Protein AF-A0A9N7AGM9-F1 (afdb_monomer_lite)

Secondary structure (DSSP, 8-state):
-TT--EEEGGGSHHHHHHHH--SSS---TT--SEEEE-TT-SS-EEEEEEEETTEEEEEESSEEEE-TTEEEEEEE-SSS-B--EE-GGGTTS--S--EE--S-B--TT-EEEEEE-S-EEEEEE-GGGGGGT-EEEEEE-S--

Foldseek 3Di:
DVPFDKDFCVVVVLQCCQQQDPPAADHWQQDDRIATEPEPPQEAEWEQQCQTLPGSQEIVVQHYEYEAFHKYKYFYAQDDFWWKWFDLVSGVVFAPDTDIPDGTDNDGGDIDIDHGHDFDKTKIATVVCRNSRHIHMYGHDPDD

pLDDT: mean 94.82, std 7.4, range [53.97, 98.75]

Structure (mmCIF, N/CA/C/O backbone):
data_AF-A0A9N7AGM9-F1
#
_entry.id   AF-A0A9N7AGM9-F1
#
loop_
_atom_site.group_PDB
_atom_site.id
_atom_site.type_symbol
_atom_site.label_atom_id
_atom_site.label_alt_id
_atom_site.label_comp_id
_atom_site.label_asym_id
_atom_site.label_entity_id
_atom_site.label_seq_id
_atom_site.pdbx_PDB_ins_code
_atom_site.Cartn_x
_atom_site.Cartn_y
_atom_site.Cartn_z
_atom_site.occupancy
_atom_site.B_iso_or_equiv
_atom_site.auth_seq_id
_atom_site.auth_comp_id
_atom_site.auth_asym_id
_atom_site.auth_atom_id
_atom_site.pdbx_PDB_model_num
ATOM 1 N N . MET A 1 1 ? 1.323 -16.077 3.940 1.00 55.78 1 MET A N 1
ATOM 2 C CA . MET A 1 1 ? 0.088 -15.404 4.400 1.00 55.78 1 MET A CA 1
ATOM 3 C C . MET A 1 1 ? -1.165 -16.100 3.867 1.00 55.78 1 MET A C 1
ATOM 5 O O . MET A 1 1 ? -2.249 -15.556 3.995 1.00 55.78 1 MET A O 1
ATOM 9 N N . ASP A 1 2 ? -1.043 -17.326 3.344 1.00 54.78 2 ASP A N 1
ATOM 10 C CA . ASP A 1 2 ? -2.073 -18.014 2.549 1.00 54.78 2 ASP A CA 1
ATOM 11 C C . ASP A 1 2 ? -3.353 -18.458 3.283 1.00 54.78 2 ASP A C 1
ATOM 13 O O . ASP A 1 2 ? -4.197 -19.096 2.668 1.00 54.78 2 ASP A O 1
ATOM 17 N N . ASP A 1 3 ? -3.526 -18.106 4.559 1.00 66.88 3 ASP A N 1
ATOM 18 C CA . ASP A 1 3 ? -4.705 -18.466 5.365 1.00 66.88 3 ASP A CA 1
ATOM 19 C C . ASP A 1 3 ? -5.404 -17.242 5.989 1.00 66.88 3 ASP A C 1
ATOM 21 O O . ASP A 1 3 ? -6.242 -17.395 6.879 1.00 66.88 3 ASP A O 1
ATOM 25 N N . LEU A 1 4 ? -5.051 -16.019 5.575 1.00 80.06 4 LEU A N 1
ATOM 26 C CA . LEU A 1 4 ? -5.743 -14.827 6.065 1.00 80.06 4 LEU A CA 1
ATOM 27 C C . LEU A 1 4 ? -7.070 -14.638 5.333 1.00 80.06 4 LEU A C 1
ATOM 29 O O . LEU A 1 4 ? -7.157 -14.784 4.112 1.00 80.06 4 LEU A O 1
ATOM 33 N N . GLU A 1 5 ? -8.110 -14.320 6.101 1.00 91.56 5 GLU A N 1
ATOM 34 C CA . GLU A 1 5 ? -9.406 -13.951 5.546 1.00 91.56 5 GLU A CA 1
ATOM 35 C C . GLU A 1 5 ? -9.281 -12.646 4.753 1.00 91.56 5 GLU A C 1
ATOM 37 O O . GLU A 1 5 ? -8.385 -11.832 4.981 1.00 91.56 5 GLU A O 1
ATOM 42 N N . THR A 1 6 ? -10.185 -12.443 3.801 1.00 94.88 6 THR A N 1
ATOM 43 C CA . THR A 1 6 ? -10.233 -11.219 3.001 1.00 94.88 6 THR A CA 1
ATOM 44 C C . THR A 1 6 ? -11.596 -10.561 3.122 1.00 94.88 6 THR A C 1
ATOM 46 O O . THR A 1 6 ? -12.620 -11.244 3.043 1.00 94.88 6 THR A O 1
ATOM 49 N N . LEU A 1 7 ? -11.612 -9.238 3.236 1.00 95.06 7 LEU A N 1
ATOM 50 C CA . LEU A 1 7 ? -12.818 -8.414 3.227 1.00 95.06 7 LEU A CA 1
ATOM 51 C C . LEU A 1 7 ? -13.038 -7.800 1.838 1.00 95.06 7 LEU A C 1
ATOM 53 O O . LEU A 1 7 ? -12.062 -7.531 1.133 1.00 95.06 7 LEU A O 1
ATOM 57 N N . PRO A 1 8 ? -14.289 -7.552 1.422 1.00 96.12 8 PRO A N 1
ATOM 58 C CA . PRO A 1 8 ? -14.552 -6.808 0.197 1.00 96.12 8 PRO A CA 1
ATOM 59 C C . PRO A 1 8 ? -14.102 -5.348 0.349 1.00 96.12 8 PRO A C 1
ATOM 61 O O . PRO A 1 8 ? -14.399 -4.689 1.344 1.00 96.12 8 PRO A O 1
ATOM 64 N N . ALA A 1 9 ? -13.420 -4.812 -0.661 1.00 94.69 9 ALA A N 1
ATOM 65 C CA . ALA A 1 9 ? -12.976 -3.420 -0.649 1.00 94.69 9 ALA A CA 1
ATOM 66 C C . ALA A 1 9 ? -14.123 -2.403 -0.780 1.00 94.69 9 ALA A C 1
ATOM 68 O O . ALA A 1 9 ? -13.927 -1.226 -0.486 1.00 94.69 9 ALA A O 1
ATOM 69 N N . ASP A 1 10 ? -15.323 -2.846 -1.167 1.00 94.12 10 ASP A N 1
ATOM 70 C CA . ASP A 1 10 ? -16.529 -2.009 -1.248 1.00 94.12 10 ASP A CA 1
ATOM 71 C C . ASP A 1 10 ? -16.909 -1.377 0.104 1.00 94.12 10 ASP A C 1
ATOM 73 O O . ASP A 1 10 ? -17.481 -0.284 0.134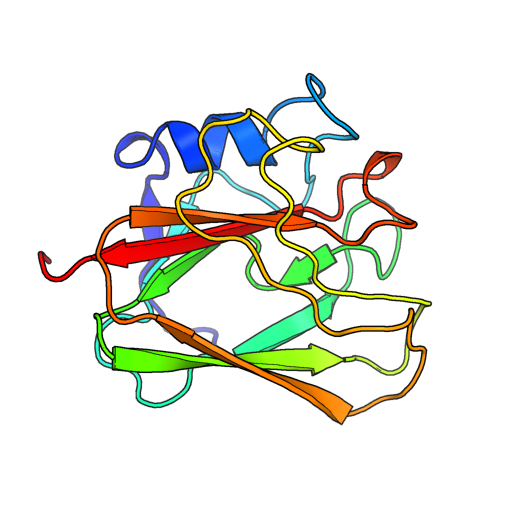 1.00 94.12 10 ASP A O 1
ATOM 77 N N . ASP A 1 11 ? -16.544 -2.019 1.219 1.00 94.81 11 ASP A N 1
ATOM 78 C CA . ASP A 1 11 ? -16.738 -1.474 2.568 1.00 94.81 11 ASP A CA 1
ATOM 79 C C . ASP A 1 11 ? -15.735 -0.345 2.893 1.00 94.81 11 ASP A C 1
ATOM 81 O O . ASP A 1 11 ? -15.950 0.453 3.808 1.00 94.81 11 ASP A O 1
ATOM 85 N N . TYR A 1 12 ? -14.666 -0.224 2.097 1.00 95.75 12 TYR A N 1
ATOM 86 C CA . TYR A 1 12 ? -13.576 0.740 2.240 1.00 95.75 12 TYR A CA 1
ATOM 87 C C . TYR A 1 12 ? -13.323 1.466 0.906 1.00 95.75 12 TYR A C 1
ATOM 89 O O . TYR A 1 12 ? -12.278 1.290 0.274 1.00 95.75 12 TYR A O 1
ATOM 97 N N . PRO A 1 13 ? -14.249 2.334 0.456 1.00 95.25 13 PRO A N 1
ATOM 98 C CA . PRO A 1 13 ? -14.271 2.847 -0.918 1.00 95.25 13 PRO A CA 1
ATOM 99 C C . PRO A 1 13 ? -13.017 3.634 -1.326 1.00 95.25 13 PRO A C 1
ATOM 101 O O . PRO A 1 13 ? -12.692 3.694 -2.512 1.00 95.25 13 PRO A O 1
ATOM 104 N N . LEU A 1 14 ? -12.292 4.225 -0.369 1.00 96.81 14 LEU A N 1
ATOM 105 C CA . LEU A 1 14 ? -11.032 4.912 -0.658 1.00 96.81 14 LEU A CA 1
ATOM 106 C C . LEU A 1 14 ? -9.930 3.937 -1.107 1.00 96.81 14 LEU A C 1
ATOM 108 O O . LEU A 1 14 ? -9.123 4.298 -1.960 1.00 96.81 14 LEU A O 1
ATOM 112 N N . VAL A 1 15 ? -9.924 2.705 -0.584 1.00 98.06 15 VAL A N 1
ATOM 113 C CA . VAL A 1 15 ? -8.983 1.647 -0.983 1.00 98.06 15 VAL A CA 1
ATOM 114 C C . VAL A 1 15 ? -9.220 1.259 -2.438 1.00 98.06 15 VAL A C 1
ATOM 116 O O . VAL A 1 15 ? -8.299 1.353 -3.245 1.00 98.06 15 VAL A O 1
ATOM 119 N N . GLY A 1 16 ? -10.464 0.912 -2.787 1.00 96.31 16 GLY A N 1
ATOM 120 C CA . GLY A 1 16 ? -10.826 0.565 -4.162 1.00 96.31 16 GLY A CA 1
ATOM 121 C C . GLY A 1 16 ? -10.542 1.709 -5.134 1.00 96.31 16 GLY A C 1
ATOM 122 O O . GLY A 1 16 ? -9.873 1.517 -6.141 1.00 96.31 16 GLY A O 1
ATOM 123 N N . ARG A 1 17 ? -10.935 2.945 -4.795 1.00 96.50 17 ARG A N 1
ATOM 124 C CA . ARG A 1 17 ? -10.637 4.111 -5.643 1.00 96.50 17 ARG A CA 1
ATOM 125 C C . ARG A 1 17 ? -9.135 4.318 -5.845 1.00 96.50 17 ARG A C 1
ATOM 127 O O . ARG A 1 17 ? -8.725 4.709 -6.931 1.00 96.50 17 ARG A O 1
ATOM 134 N N . TRP A 1 18 ? -8.311 4.097 -4.827 1.00 98.19 18 TRP A N 1
ATOM 135 C CA . TRP A 1 18 ? -6.866 4.269 -4.952 1.00 98.19 18 TRP A CA 1
ATOM 136 C C . TRP A 1 18 ? -6.221 3.212 -5.854 1.00 98.19 18 TRP A C 1
ATOM 138 O O . TRP A 1 18 ? -5.413 3.562 -6.719 1.00 98.19 18 TRP A O 1
ATOM 148 N N . LEU A 1 19 ? -6.592 1.945 -5.661 1.00 98.25 19 LEU A N 1
ATOM 149 C CA . LEU A 1 19 ? -5.945 0.801 -6.304 1.00 98.25 19 LEU A CA 1
ATOM 150 C C . LEU A 1 19 ? -6.502 0.502 -7.704 1.00 98.25 19 LEU A C 1
ATOM 152 O O . LEU A 1 19 ? -5.719 0.218 -8.602 1.00 98.25 19 LEU A O 1
ATOM 156 N N . ASP A 1 20 ? -7.808 0.658 -7.935 1.00 96.38 20 ASP A N 1
ATOM 157 C CA . ASP A 1 20 ? -8.451 0.311 -9.217 1.00 96.38 20 ASP A CA 1
ATOM 158 C C . ASP A 1 20 ? -8.458 1.444 -10.256 1.00 96.38 20 ASP A C 1
ATOM 160 O O . ASP A 1 20 ? -8.892 1.238 -11.393 1.00 96.38 20 ASP A O 1
ATOM 164 N N . THR A 1 21 ? -8.035 2.661 -9.896 1.00 92.19 21 THR A N 1
ATOM 165 C CA . THR A 1 21 ? -8.115 3.819 -10.804 1.00 92.19 21 THR A CA 1
ATOM 166 C C . THR A 1 21 ? -6.759 4.289 -11.312 1.00 92.19 21 THR A C 1
ATOM 168 O O . THR A 1 21 ? -5.725 4.161 -10.654 1.00 92.19 21 THR A O 1
ATOM 171 N N . ASP A 1 22 ? -6.796 4.914 -12.485 1.00 94.56 22 ASP A N 1
ATOM 172 C CA . ASP A 1 22 ? -5.700 5.628 -13.135 1.00 94.56 22 ASP A CA 1
ATOM 173 C C . ASP A 1 22 ? -5.794 7.159 -12.936 1.00 94.56 22 ASP A C 1
ATOM 175 O O . ASP A 1 22 ? -5.189 7.933 -13.677 1.00 94.56 22 ASP A O 1
ATOM 179 N N . GLU A 1 23 ? -6.555 7.623 -11.928 1.00 92.94 23 GLU A N 1
ATOM 180 C CA . GLU A 1 23 ? -6.690 9.058 -11.607 1.00 92.94 23 GLU A CA 1
ATOM 181 C C . GLU A 1 23 ? -5.337 9.667 -11.197 1.00 92.94 23 GLU A C 1
ATOM 183 O O . GLU A 1 23 ? -5.018 10.807 -11.540 1.00 92.94 23 GLU A O 1
ATOM 188 N N . VAL A 1 24 ? -4.536 8.880 -10.476 1.00 94.94 24 VAL A N 1
ATOM 189 C CA . VAL A 1 24 ? -3.188 9.214 -10.014 1.00 94.94 24 VAL A CA 1
ATOM 190 C C . VAL A 1 24 ? -2.313 7.978 -10.196 1.00 94.94 24 VAL A C 1
ATOM 192 O O . VAL A 1 24 ? -2.522 6.989 -9.499 1.00 94.94 24 VAL A O 1
ATOM 195 N N . GLY A 1 25 ? -1.348 8.014 -11.117 1.00 96.94 25 GLY A N 1
ATOM 196 C CA . GLY A 1 25 ? -0.555 6.833 -11.485 1.00 96.94 25 GLY A CA 1
ATOM 197 C C . GLY A 1 25 ? -1.351 5.775 -12.260 1.00 96.94 25 GLY A C 1
ATOM 198 O O . GLY A 1 25 ? -2.441 6.049 -12.752 1.00 96.94 25 GLY A O 1
ATOM 199 N N . GLY A 1 26 ? -0.809 4.560 -12.361 1.00 97.88 26 GLY A N 1
ATOM 200 C CA . GLY A 1 26 ? -1.496 3.400 -12.944 1.00 97.88 26 GLY A CA 1
ATOM 201 C C . GLY A 1 26 ? -2.436 2.715 -11.946 1.00 97.88 26 GLY A C 1
ATOM 202 O O . GLY A 1 26 ? -2.278 2.882 -10.738 1.00 97.88 26 GLY A O 1
ATOM 203 N N . ALA A 1 27 ? -3.412 1.946 -12.427 1.00 98.12 27 ALA A N 1
ATOM 204 C CA . ALA A 1 27 ? -4.155 1.014 -11.572 1.00 98.12 27 ALA A CA 1
ATOM 205 C C . ALA A 1 27 ? -3.262 -0.184 -11.204 1.00 98.12 27 ALA A C 1
ATOM 207 O O . ALA A 1 27 ? -2.437 -0.592 -12.021 1.00 98.12 27 ALA A O 1
ATOM 208 N N . ASP A 1 28 ? -3.428 -0.724 -9.999 1.00 98.50 28 ASP A N 1
ATOM 209 C CA . ASP A 1 28 ? -2.696 -1.899 -9.525 1.00 98.50 28 ASP A CA 1
ATOM 210 C C . ASP A 1 28 ? -3.350 -3.184 -10.051 1.00 98.50 28 ASP A C 1
ATOM 212 O O . ASP A 1 28 ? -4.451 -3.544 -9.635 1.00 98.50 28 ASP A O 1
ATOM 216 N N . ASP A 1 29 ? -2.693 -3.890 -10.972 1.00 97.56 29 ASP A N 1
ATOM 217 C CA . ASP A 1 29 ? -3.254 -5.086 -11.611 1.00 97.56 29 ASP A CA 1
ATOM 218 C C . ASP A 1 29 ? -3.316 -6.315 -10.689 1.00 97.56 29 ASP A C 1
ATOM 220 O O . ASP A 1 29 ? -4.014 -7.287 -11.006 1.00 97.56 29 ASP A O 1
ATOM 224 N N . THR A 1 30 ? -2.623 -6.270 -9.544 1.00 97.56 30 THR A N 1
ATOM 225 C CA . THR A 1 30 ? -2.659 -7.335 -8.536 1.00 97.56 30 THR A CA 1
ATOM 226 C C . THR A 1 30 ? -3.814 -7.176 -7.564 1.00 97.56 30 THR A C 1
ATOM 228 O O . THR A 1 30 ? -4.192 -8.145 -6.898 1.00 97.56 30 THR A O 1
ATOM 231 N N . PHE A 1 31 ? -4.412 -5.987 -7.484 1.00 98.12 31 PHE A N 1
ATOM 232 C CA . PHE A 1 31 ? -5.570 -5.767 -6.642 1.00 98.12 31 PHE A CA 1
ATOM 233 C C . PHE A 1 31 ? -6.812 -6.425 -7.254 1.00 98.12 31 PHE A C 1
ATOM 235 O O . PHE A 1 31 ? -7.156 -6.241 -8.418 1.00 98.12 31 PHE A O 1
ATOM 242 N N . ASN A 1 32 ? -7.500 -7.236 -6.453 1.00 95.94 32 ASN A N 1
ATOM 243 C CA . ASN A 1 32 ? -8.630 -8.057 -6.895 1.00 95.94 32 ASN A CA 1
ATOM 244 C C . ASN A 1 32 ? -9.963 -7.635 -6.251 1.00 95.94 32 ASN A C 1
ATOM 246 O O . ASN A 1 32 ? -10.913 -8.420 -6.228 1.00 95.94 32 ASN A O 1
ATOM 250 N N . GLY A 1 33 ? -10.022 -6.422 -5.693 1.00 97.12 33 GLY A N 1
ATOM 251 C CA . GLY A 1 33 ? -11.188 -5.916 -4.969 1.00 97.12 33 GLY A CA 1
ATOM 252 C C . GLY A 1 33 ? -11.322 -6.445 -3.538 1.00 97.12 33 GLY A C 1
ATOM 253 O O . GLY A 1 33 ? -12.389 -6.302 -2.937 1.00 97.12 33 GLY A O 1
ATOM 254 N N . THR A 1 34 ? -10.276 -7.061 -2.977 1.00 97.31 34 THR A N 1
ATOM 255 C CA . THR A 1 34 ? -10.283 -7.569 -1.598 1.00 97.31 34 THR A CA 1
ATOM 256 C C . THR A 1 34 ? -9.132 -7.020 -0.760 1.00 97.31 34 THR A C 1
ATOM 258 O O . THR A 1 34 ? -8.070 -6.675 -1.273 1.00 97.31 34 THR A O 1
ATOM 261 N N . ILE A 1 35 ? -9.361 -6.929 0.547 1.00 97.94 35 ILE A N 1
ATOM 262 C CA . ILE A 1 35 ? -8.412 -6.441 1.548 1.00 97.94 35 ILE A CA 1
ATOM 263 C C . ILE A 1 35 ? -8.070 -7.607 2.465 1.00 97.94 35 ILE A C 1
ATOM 265 O O . ILE A 1 35 ? -8.975 -8.236 3.011 1.00 97.94 35 ILE A O 1
ATOM 269 N N . VAL A 1 36 ? -6.783 -7.891 2.655 1.00 97.69 36 VAL A N 1
ATOM 270 C CA . VAL A 1 36 ? -6.339 -8.938 3.582 1.00 97.69 36 VAL A CA 1
ATOM 271 C C . VAL A 1 36 ? -6.622 -8.518 5.020 1.00 97.69 36 VAL A C 1
ATOM 273 O O . VAL A 1 36 ? -6.184 -7.453 5.454 1.00 97.69 36 VAL A O 1
ATOM 276 N N . ASP A 1 37 ? -7.323 -9.361 5.773 1.00 96.94 37 ASP A N 1
ATOM 277 C CA . ASP A 1 37 ? -7.576 -9.152 7.192 1.00 96.94 37 ASP A CA 1
ATOM 278 C C . ASP A 1 37 ? -6.407 -9.642 8.046 1.00 96.94 37 ASP A C 1
ATOM 280 O O . ASP A 1 37 ? -6.211 -10.837 8.270 1.00 96.94 37 ASP A O 1
ATOM 284 N N . ALA A 1 38 ? -5.613 -8.685 8.519 1.00 96.25 38 ALA A N 1
ATOM 285 C CA . ALA A 1 38 ? -4.494 -8.902 9.421 1.00 96.25 38 ALA A CA 1
ATOM 286 C C . ALA A 1 38 ? -4.772 -8.375 10.838 1.00 96.25 38 ALA A C 1
ATOM 288 O O . ALA A 1 38 ? -3.841 -8.233 11.641 1.00 96.25 38 ALA A O 1
ATOM 289 N N . ARG A 1 39 ? -6.032 -8.070 11.177 1.00 95.06 39 ARG A N 1
ATOM 290 C CA . ARG A 1 39 ? -6.404 -7.675 12.540 1.00 95.06 39 ARG A CA 1
ATOM 291 C C . ARG A 1 39 ? -6.026 -8.791 13.519 1.00 95.06 39 ARG A C 1
ATOM 293 O O . ARG A 1 39 ? -6.200 -9.978 13.252 1.00 95.06 39 ARG A O 1
ATOM 300 N N . GLY A 1 40 ? -5.478 -8.407 14.670 1.00 92.62 40 GLY A N 1
ATOM 301 C CA . GLY A 1 40 ? -4.994 -9.349 15.685 1.00 92.62 40 GLY A CA 1
ATOM 302 C C . GLY A 1 40 ? -3.657 -10.040 15.382 1.00 92.62 40 GLY A C 1
ATOM 303 O O . GLY A 1 40 ? -3.207 -10.832 16.211 1.00 92.62 40 GLY A O 1
ATOM 304 N N . LEU A 1 41 ? -2.999 -9.755 14.251 1.00 93.25 41 LEU A N 1
ATOM 305 C CA . LEU A 1 41 ? -1.617 -10.182 14.018 1.00 93.25 41 LEU A CA 1
ATOM 306 C C . LEU A 1 41 ? -0.634 -9.190 14.642 1.00 93.25 41 LEU A C 1
ATOM 308 O O . LEU A 1 41 ? -0.781 -7.983 14.488 1.00 93.25 41 LEU A O 1
ATOM 312 N N . ASP A 1 42 ? 0.423 -9.697 15.280 1.00 86.69 42 ASP A N 1
ATOM 313 C CA . ASP A 1 42 ? 1.408 -8.833 15.945 1.00 86.69 42 ASP A CA 1
ATOM 314 C C . ASP A 1 42 ? 2.223 -7.985 14.953 1.00 86.69 42 ASP A C 1
ATOM 316 O O . ASP A 1 42 ? 2.602 -6.854 15.252 1.00 86.69 42 ASP A O 1
ATOM 320 N N . ASN A 1 43 ? 2.588 -8.573 13.807 1.00 94.38 43 ASN A N 1
ATOM 321 C CA . ASN A 1 43 ? 3.497 -7.965 12.835 1.00 94.38 43 ASN A CA 1
ATOM 322 C C . ASN A 1 43 ? 3.187 -8.421 11.396 1.00 94.38 43 ASN A C 1
ATOM 324 O O . ASN A 1 43 ? 3.936 -9.248 10.862 1.00 94.38 43 ASN A O 1
ATOM 328 N N . PRO A 1 44 ? 2.095 -7.954 10.771 1.00 96.94 44 PRO A N 1
ATOM 329 C CA . PRO A 1 44 ? 1.833 -8.258 9.371 1.00 96.94 44 PRO A CA 1
ATOM 330 C C . PRO A 1 44 ? 2.935 -7.696 8.467 1.00 96.94 44 PRO A C 1
ATOM 332 O O . PRO A 1 44 ? 3.447 -6.593 8.676 1.00 96.94 44 PRO A O 1
ATOM 335 N N . GLU A 1 45 ? 3.300 -8.488 7.465 1.00 97.81 45 GLU A N 1
ATOM 336 C CA . GLU A 1 45 ? 4.337 -8.178 6.485 1.00 97.81 45 GLU A CA 1
ATOM 337 C C . GLU A 1 45 ? 3.721 -7.878 5.115 1.00 97.81 45 GLU A C 1
ATOM 339 O O . GLU A 1 45 ? 2.807 -8.556 4.662 1.00 97.81 45 GLU A O 1
ATOM 344 N N . ILE A 1 46 ? 4.243 -6.860 4.447 1.00 98.50 46 ILE A N 1
ATOM 345 C CA . ILE A 1 46 ? 3.901 -6.479 3.085 1.00 98.50 46 ILE A CA 1
ATOM 346 C C . ILE A 1 46 ? 5.183 -6.612 2.274 1.00 98.50 46 ILE A C 1
ATOM 348 O O . ILE A 1 46 ? 6.198 -5.970 2.561 1.00 98.50 46 ILE A O 1
ATOM 352 N N . THR A 1 47 ? 5.156 -7.467 1.267 1.00 98.38 47 THR A N 1
ATOM 353 C CA . THR A 1 47 ? 6.280 -7.659 0.358 1.00 98.38 47 THR A CA 1
ATOM 354 C C . THR A 1 47 ? 6.407 -6.442 -0.552 1.00 98.38 47 THR A C 1
ATOM 356 O O . THR A 1 47 ? 5.416 -5.964 -1.099 1.00 98.38 47 THR A O 1
ATOM 359 N N . VAL A 1 48 ? 7.627 -5.935 -0.727 1.00 98.62 48 VAL A N 1
ATOM 360 C CA . VAL A 1 48 ? 7.954 -4.827 -1.633 1.00 98.62 48 VAL A CA 1
ATOM 361 C C . VAL A 1 48 ? 8.734 -5.372 -2.823 1.00 98.62 48 VAL A C 1
ATOM 363 O O . VAL A 1 48 ? 9.809 -5.944 -2.639 1.00 98.62 48 VAL A O 1
ATOM 366 N N . GLY A 1 49 ? 8.206 -5.177 -4.033 1.00 97.81 49 GLY A N 1
ATOM 367 C CA . GLY A 1 49 ? 8.778 -5.747 -5.257 1.00 97.81 49 GLY A CA 1
ATOM 368 C C . GLY A 1 49 ? 8.280 -7.171 -5.519 1.00 97.81 49 GLY A C 1
ATOM 369 O O . GLY A 1 49 ? 9.067 -8.041 -5.898 1.00 97.81 49 GLY A O 1
ATOM 370 N N . ALA A 1 50 ? 6.996 -7.422 -5.243 1.00 97.69 50 ALA A N 1
ATOM 371 C CA . ALA A 1 50 ? 6.293 -8.639 -5.640 1.00 97.69 50 ALA A CA 1
ATOM 372 C C . ALA A 1 50 ? 5.972 -8.616 -7.144 1.00 97.69 50 ALA A C 1
ATOM 374 O O . ALA A 1 50 ? 5.964 -7.550 -7.762 1.00 97.69 50 ALA A O 1
ATOM 375 N N . GLU A 1 51 ? 5.708 -9.786 -7.731 1.00 97.12 51 GLU A N 1
ATOM 376 C CA . GLU A 1 51 ? 5.298 -9.892 -9.136 1.00 97.12 51 GLU A CA 1
ATOM 377 C C . GLU A 1 51 ? 3.899 -9.291 -9.350 1.00 97.12 51 GLU A C 1
ATOM 379 O O . GLU A 1 51 ? 2.955 -9.646 -8.648 1.00 97.12 51 GLU A O 1
ATOM 384 N N . GLY A 1 52 ? 3.777 -8.405 -10.336 1.00 97.19 52 GLY A N 1
ATOM 385 C CA . GLY A 1 52 ? 2.595 -7.601 -10.633 1.00 97.19 52 GLY A CA 1
ATOM 386 C C . GLY A 1 52 ? 2.938 -6.364 -11.466 1.00 97.19 52 GLY A C 1
ATOM 387 O O . GLY A 1 52 ? 4.095 -5.957 -11.562 1.00 97.19 52 GLY A O 1
ATOM 388 N N . ASN A 1 53 ? 1.955 -5.755 -12.112 1.00 97.50 53 ASN A N 1
ATOM 389 C CA . ASN A 1 53 ? 2.124 -4.539 -12.909 1.00 97.50 53 ASN A CA 1
ATOM 390 C C . ASN A 1 53 ? 3.181 -4.687 -14.023 1.00 97.50 53 ASN A C 1
ATOM 392 O O . ASN A 1 53 ? 3.944 -3.773 -14.347 1.00 97.50 53 ASN A O 1
ATOM 396 N N . GLY A 1 54 ? 3.256 -5.888 -14.607 1.00 95.88 54 GLY A N 1
ATOM 397 C CA . GLY A 1 54 ? 4.200 -6.233 -15.673 1.00 95.88 54 GLY A CA 1
ATOM 398 C C . GLY A 1 54 ? 5.633 -6.579 -15.233 1.00 95.88 54 GLY A C 1
ATOM 399 O O . GLY A 1 54 ? 6.494 -6.718 -16.106 1.00 95.88 54 GLY A O 1
ATOM 400 N N . GLY A 1 55 ? 5.911 -6.746 -13.934 1.00 96.50 55 GLY A N 1
ATOM 401 C CA . GLY A 1 55 ? 7.220 -7.183 -13.422 1.00 96.50 55 GLY A CA 1
ATOM 402 C C . GLY A 1 55 ? 7.250 -7.322 -11.894 1.00 96.50 55 GLY A C 1
ATOM 403 O O . GLY A 1 55 ? 6.207 -7.516 -11.297 1.00 96.50 55 GLY A O 1
ATOM 404 N N . PRO A 1 56 ? 8.401 -7.194 -11.215 1.00 97.19 56 PRO A N 1
ATOM 405 C CA . PRO A 1 56 ? 8.458 -7.134 -9.752 1.00 97.19 56 PRO A CA 1
ATOM 406 C C . PRO A 1 56 ? 8.037 -5.737 -9.248 1.00 97.19 56 PRO A C 1
ATOM 408 O O . PRO A 1 56 ? 8.831 -5.015 -8.650 1.00 97.19 56 PRO A O 1
ATOM 411 N N . VAL A 1 57 ? 6.822 -5.295 -9.587 1.00 97.62 57 VAL A N 1
ATOM 412 C CA . VAL A 1 57 ? 6.342 -3.911 -9.427 1.00 97.62 57 VAL A CA 1
ATOM 413 C C . VAL A 1 57 ? 5.025 -3.869 -8.641 1.00 97.62 57 VAL A C 1
ATOM 415 O O . VAL A 1 57 ? 4.122 -3.092 -8.934 1.00 97.62 57 VAL A O 1
ATOM 418 N N . ALA A 1 58 ? 4.905 -4.698 -7.608 1.00 98.38 58 ALA A N 1
ATOM 419 C CA . ALA A 1 58 ? 3.736 -4.721 -6.734 1.00 98.38 58 ALA A CA 1
ATOM 420 C C . ALA A 1 58 ? 4.103 -4.741 -5.245 1.00 98.38 58 ALA A C 1
ATOM 422 O O . ALA A 1 58 ? 5.222 -5.098 -4.845 1.00 98.38 58 ALA A O 1
ATOM 423 N N . PHE A 1 59 ? 3.127 -4.342 -4.431 1.00 98.69 59 PHE A N 1
ATOM 424 C CA . PHE A 1 59 ? 3.086 -4.670 -3.012 1.00 98.69 59 PHE A CA 1
ATOM 425 C C . PHE A 1 59 ? 2.226 -5.919 -2.826 1.00 98.69 59 PHE A C 1
ATOM 427 O O . PHE A 1 59 ? 1.177 -6.022 -3.451 1.00 98.69 59 PHE A O 1
ATOM 434 N N . ASP A 1 60 ? 2.647 -6.848 -1.969 1.00 97.75 60 ASP A N 1
ATOM 435 C CA . ASP A 1 60 ? 1.859 -8.053 -1.679 1.00 97.75 60 ASP A CA 1
ATOM 436 C C . ASP A 1 60 ? 1.694 -8.259 -0.162 1.00 97.75 60 ASP A C 1
ATOM 438 O O . ASP A 1 60 ? 2.694 -8.498 0.524 1.00 97.75 60 ASP A O 1
ATOM 442 N N . PRO A 1 61 ? 0.470 -8.147 0.383 1.00 98.12 61 PRO A N 1
ATOM 443 C CA . PRO A 1 61 ? -0.768 -7.806 -0.329 1.00 98.12 61 PRO A CA 1
ATOM 444 C C . PRO A 1 61 ? -0.835 -6.327 -0.759 1.00 98.12 61 PRO A C 1
ATOM 446 O O . PRO A 1 61 ? -0.232 -5.459 -0.124 1.00 98.12 61 PRO A O 1
ATOM 449 N N . SER A 1 62 ? -1.637 -6.026 -1.789 1.00 98.31 62 SER A N 1
ATOM 450 C CA . SER A 1 62 ? -1.938 -4.644 -2.211 1.00 98.31 62 SER A CA 1
ATOM 451 C C . SER A 1 62 ? -2.693 -3.856 -1.135 1.00 98.31 62 SER A C 1
ATOM 453 O O . SER A 1 62 ? -2.487 -2.653 -0.968 1.00 98.31 62 SER A O 1
ATOM 455 N N . ALA A 1 63 ? -3.578 -4.524 -0.389 1.00 98.50 63 ALA A N 1
ATOM 456 C CA . ALA A 1 63 ? -4.371 -3.910 0.667 1.00 98.50 63 ALA A CA 1
ATOM 457 C C . ALA A 1 63 ? -4.454 -4.804 1.904 1.00 98.50 63 ALA A C 1
ATOM 459 O O . ALA A 1 63 ? -4.710 -6.006 1.800 1.00 98.50 63 ALA A O 1
ATOM 460 N N . VAL A 1 64 ? -4.301 -4.198 3.079 1.00 98.19 64 VAL A N 1
ATOM 461 C CA . VAL A 1 64 ? -4.407 -4.888 4.368 1.00 98.19 64 VAL A CA 1
ATOM 462 C C . VAL A 1 64 ? -5.184 -4.047 5.381 1.00 98.19 64 VAL A C 1
ATOM 464 O O . VAL A 1 64 ? -5.071 -2.821 5.408 1.00 98.19 64 VAL A O 1
ATOM 467 N N . ILE A 1 65 ? -5.971 -4.704 6.229 1.00 97.81 65 ILE A N 1
ATOM 468 C CA . ILE A 1 65 ? -6.605 -4.106 7.404 1.00 97.81 65 ILE A CA 1
ATOM 469 C C . ILE A 1 65 ? -5.942 -4.632 8.677 1.00 97.81 65 ILE A C 1
ATOM 471 O O . ILE A 1 65 ? -5.668 -5.824 8.801 1.00 97.81 65 ILE A O 1
ATOM 475 N N . ILE A 1 66 ? -5.655 -3.736 9.618 1.00 97.62 66 ILE A N 1
ATOM 476 C CA . ILE A 1 66 ? -4.959 -4.019 10.876 1.00 97.62 66 ILE A CA 1
ATOM 477 C C . ILE A 1 66 ? -5.712 -3.435 12.066 1.00 97.62 66 ILE A C 1
ATOM 479 O O . ILE A 1 66 ? -6.505 -2.501 11.932 1.00 97.62 66 ILE A O 1
ATOM 483 N N . SER A 1 67 ? -5.416 -3.959 13.253 1.00 96.81 67 SER A N 1
ATOM 484 C CA . SER A 1 67 ? -5.846 -3.339 14.505 1.00 96.81 67 SER A CA 1
ATOM 485 C C . SER A 1 67 ? -4.986 -2.103 14.818 1.00 96.81 67 SER A C 1
ATOM 487 O O . SER A 1 67 ? -3.827 -2.050 14.394 1.00 96.81 67 SER A O 1
ATOM 489 N N . PRO A 1 68 ? -5.492 -1.123 15.585 1.00 95.88 68 PRO A N 1
ATOM 490 C CA . PRO A 1 68 ? -4.652 -0.066 16.146 1.00 95.88 68 PRO A CA 1
ATOM 491 C C . PRO A 1 68 ? -3.446 -0.623 16.917 1.00 95.88 68 PRO A C 1
ATOM 493 O O . PRO A 1 68 ? -3.499 -1.743 17.423 1.00 95.88 68 PRO A O 1
ATOM 496 N N . GLU A 1 69 ? -2.379 0.171 17.013 1.00 94.81 69 GLU A N 1
ATOM 497 C CA . GLU A 1 69 ? -1.116 -0.158 17.697 1.00 94.81 69 GLU A CA 1
ATOM 498 C C . GLU A 1 69 ? -0.336 -1.328 17.051 1.00 94.81 69 GLU A C 1
ATOM 500 O O . GLU A 1 69 ? 0.634 -1.835 17.619 1.00 94.81 69 GLU A O 1
ATOM 505 N N . THR A 1 70 ? -0.718 -1.747 15.836 1.00 94.94 70 THR A N 1
ATOM 506 C CA . THR A 1 70 ? -0.031 -2.815 15.090 1.00 94.94 70 THR A CA 1
ATOM 507 C C . THR A 1 70 ? 1.241 -2.292 14.422 1.00 94.94 70 THR A C 1
ATOM 509 O O . THR A 1 70 ? 1.252 -1.216 13.816 1.00 94.94 70 THR A O 1
ATOM 512 N N . VAL A 1 71 ? 2.311 -3.090 14.485 1.00 96.56 71 VAL A N 1
ATOM 513 C CA . VAL A 1 71 ? 3.572 -2.827 13.781 1.00 96.56 71 VAL A CA 1
ATOM 514 C C . VAL A 1 71 ? 3.520 -3.471 12.398 1.00 96.56 71 VAL A C 1
ATOM 516 O O . VAL A 1 71 ? 3.614 -4.689 12.273 1.00 96.56 71 VAL A O 1
ATOM 519 N N . VAL A 1 72 ? 3.412 -2.670 11.342 1.00 98.19 72 VAL A N 1
ATOM 520 C CA . VAL A 1 72 ? 3.432 -3.168 9.958 1.00 98.19 72 VAL A CA 1
ATOM 521 C C . VAL A 1 72 ? 4.863 -3.183 9.442 1.00 98.19 72 VAL A C 1
ATOM 523 O O . VAL A 1 72 ? 5.628 -2.243 9.677 1.00 98.19 72 VAL A O 1
ATOM 526 N N . LYS A 1 73 ? 5.232 -4.250 8.732 1.00 98.56 73 LYS A N 1
ATOM 527 C CA . LYS A 1 73 ? 6.556 -4.428 8.133 1.00 98.56 73 LYS A CA 1
ATOM 528 C C . LYS A 1 73 ? 6.455 -4.416 6.620 1.00 98.56 73 LYS A C 1
ATOM 530 O O . LYS A 1 73 ? 5.723 -5.213 6.057 1.00 98.56 73 LYS A O 1
ATOM 535 N N . TRP A 1 74 ? 7.267 -3.605 5.964 1.00 98.62 74 TRP A N 1
ATOM 536 C CA . TRP A 1 74 ? 7.521 -3.715 4.533 1.00 98.62 74 TRP A CA 1
ATOM 537 C C . TRP A 1 74 ? 8.864 -4.405 4.324 1.00 98.62 74 TRP A C 1
ATOM 539 O O . TRP A 1 74 ? 9.877 -3.947 4.862 1.00 98.62 74 TRP A O 1
ATOM 549 N N . VAL A 1 75 ? 8.873 -5.507 3.574 1.00 98.06 75 VAL A N 1
ATOM 550 C CA . VAL A 1 75 ? 10.049 -6.367 3.376 1.00 98.06 75 VAL A CA 1
ATOM 551 C C . VAL A 1 75 ? 10.382 -6.446 1.891 1.00 98.06 75 VAL A C 1
ATOM 553 O O . VAL A 1 75 ? 9.563 -6.885 1.088 1.00 98.06 75 VAL A O 1
ATOM 556 N N . TRP A 1 76 ? 11.584 -6.016 1.512 1.00 98.12 76 TRP A N 1
ATOM 557 C CA . TRP A 1 76 ? 11.996 -5.9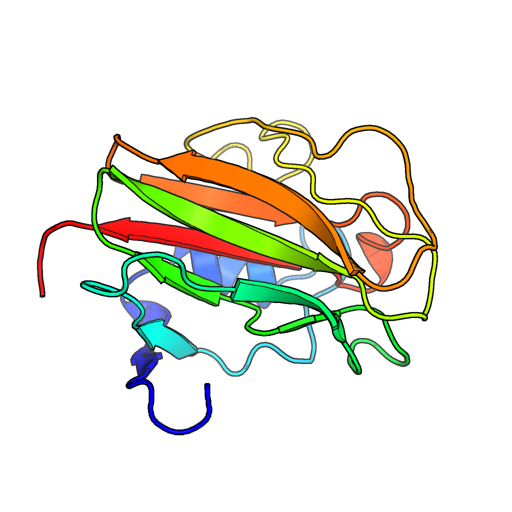63 0.110 1.00 98.12 76 TRP A CA 1
ATOM 558 C C . TRP A 1 76 ? 12.404 -7.337 -0.403 1.00 98.12 76 TRP A C 1
ATOM 560 O O . TRP A 1 76 ? 13.180 -8.051 0.243 1.00 98.12 76 TRP A O 1
ATOM 570 N N . THR A 1 77 ? 11.964 -7.654 -1.618 1.00 96.00 77 THR A N 1
ATOM 571 C CA . THR A 1 77 ? 12.556 -8.729 -2.412 1.00 96.00 77 THR A CA 1
ATOM 572 C C . THR A 1 77 ? 13.941 -8.316 -2.928 1.00 96.00 77 THR A C 1
ATOM 574 O O . THR A 1 77 ? 14.421 -7.199 -2.717 1.00 96.00 77 THR A O 1
ATOM 577 N N . ALA A 1 78 ? 14.625 -9.235 -3.610 1.00 88.50 78 ALA A N 1
ATOM 578 C CA . ALA A 1 78 ? 15.890 -8.947 -4.281 1.00 88.50 78 ALA A CA 1
ATOM 579 C C . ALA A 1 78 ? 15.721 -8.172 -5.604 1.00 88.50 78 ALA A C 1
ATOM 581 O O . ALA A 1 78 ? 16.704 -7.995 -6.324 1.00 88.50 78 ALA A O 1
ATOM 582 N N . HIS A 1 79 ? 14.498 -7.770 -5.961 1.00 88.00 79 HIS A N 1
ATOM 583 C CA . HIS A 1 79 ? 14.169 -7.251 -7.280 1.00 88.00 79 HIS A CA 1
ATOM 584 C C . HIS A 1 79 ? 13.722 -5.795 -7.218 1.00 88.00 79 HIS A C 1
ATOM 586 O O . HIS A 1 79 ? 12.890 -5.433 -6.395 1.00 88.00 79 HIS A O 1
ATOM 592 N N . GLY A 1 80 ? 14.257 -4.995 -8.142 1.00 85.12 80 GLY A N 1
ATOM 593 C CA . GLY A 1 80 ? 13.791 -3.644 -8.423 1.00 85.12 80 GLY A CA 1
ATOM 594 C C . GLY A 1 80 ? 14.198 -2.584 -7.396 1.00 85.12 80 GLY A C 1
ATOM 595 O O . GLY A 1 80 ? 14.730 -2.851 -6.319 1.00 85.12 80 GLY A O 1
ATOM 596 N N . HIS A 1 81 ? 13.977 -1.332 -7.786 1.00 95.25 81 HIS A N 1
ATOM 597 C CA . HIS A 1 81 ? 14.321 -0.143 -7.015 1.00 95.25 81 HIS A CA 1
ATOM 598 C C . HIS A 1 81 ? 13.049 0.432 -6.394 1.00 95.25 81 HIS A C 1
ATOM 600 O O . HIS A 1 81 ? 12.291 1.123 -7.074 1.00 95.25 81 HIS A O 1
ATOM 606 N N . HIS A 1 82 ? 12.816 0.164 -5.109 1.00 98.25 82 HIS A N 1
ATOM 607 C CA . HIS A 1 82 ? 11.537 0.474 -4.473 1.00 98.25 82 HIS A CA 1
ATOM 608 C C . HIS A 1 82 ? 11.669 1.333 -3.223 1.00 98.25 82 HIS A C 1
ATOM 610 O O . HIS A 1 82 ? 12.652 1.258 -2.485 1.00 98.25 82 HIS A O 1
ATOM 616 N N . ASN A 1 83 ? 10.622 2.106 -2.963 1.00 98.38 83 ASN A N 1
ATOM 617 C CA . ASN A 1 83 ? 10.353 2.748 -1.687 1.00 98.38 83 ASN A CA 1
ATOM 618 C C . ASN A 1 83 ? 8.870 2.600 -1.325 1.00 98.38 83 ASN A C 1
ATOM 620 O O . ASN A 1 83 ? 8.067 2.125 -2.129 1.00 98.38 83 ASN A O 1
ATOM 624 N N . VAL A 1 84 ? 8.532 2.988 -0.099 1.00 98.62 84 VAL A N 1
ATOM 625 C CA . VAL A 1 84 ? 7.163 3.027 0.414 1.00 98.62 84 VAL A CA 1
ATOM 626 C C . VAL A 1 84 ? 6.917 4.436 0.913 1.00 98.62 84 VAL A C 1
ATOM 628 O O . VAL A 1 84 ? 7.558 4.879 1.867 1.00 98.62 84 VAL A O 1
ATOM 631 N N . VAL A 1 85 ? 6.028 5.161 0.245 1.00 98.62 85 VAL A N 1
ATOM 632 C CA . VAL A 1 85 ? 5.738 6.557 0.568 1.00 98.62 85 VAL A CA 1
ATOM 633 C C . VAL A 1 85 ? 4.241 6.759 0.653 1.00 98.62 85 VAL A C 1
ATOM 635 O O . VAL A 1 85 ? 3.504 6.413 -0.266 1.00 98.62 85 VAL A O 1
ATOM 638 N N . SER A 1 86 ? 3.802 7.365 1.749 1.00 98.25 86 SER A N 1
ATOM 639 C CA . SER A 1 86 ? 2.494 7.992 1.839 1.00 98.25 86 SER A CA 1
ATOM 640 C C . SER A 1 86 ? 2.672 9.505 1.807 1.00 98.25 86 SER A C 1
ATOM 642 O O . SER A 1 86 ? 3.188 10.096 2.758 1.00 98.25 86 SER A O 1
ATOM 644 N N . ASP A 1 87 ? 2.259 10.122 0.701 1.00 96.88 87 ASP A N 1
ATOM 645 C CA . ASP A 1 87 ? 2.177 11.574 0.547 1.00 96.88 87 ASP A CA 1
ATOM 646 C C . ASP A 1 87 ? 0.765 11.933 0.069 1.00 96.88 87 ASP A C 1
ATOM 648 O O . ASP A 1 87 ? 0.474 11.801 -1.122 1.00 96.88 87 ASP A O 1
ATOM 652 N N . PRO A 1 88 ? -0.117 12.419 0.965 1.00 94.38 88 PRO A N 1
ATOM 653 C CA . PRO A 1 88 ? -1.482 12.782 0.605 1.00 94.38 88 PRO A CA 1
ATOM 654 C C . PRO A 1 88 ? -1.576 13.759 -0.580 1.00 94.38 88 PRO A C 1
ATOM 656 O O . PRO A 1 88 ? -2.563 13.716 -1.311 1.00 94.38 88 PRO A O 1
ATOM 659 N N . ASN A 1 89 ? -0.565 14.611 -0.809 1.00 93.88 89 ASN A N 1
ATOM 660 C CA . ASN A 1 89 ? -0.567 15.578 -1.916 1.00 93.88 89 ASN A CA 1
ATOM 661 C C . ASN A 1 89 ? -0.239 14.946 -3.275 1.00 93.88 89 ASN A C 1
ATOM 663 O O . ASN A 1 89 ? -0.609 15.505 -4.305 1.00 93.88 89 ASN A O 1
ATOM 667 N N . ALA A 1 90 ? 0.466 13.815 -3.278 1.00 92.50 90 ALA A N 1
ATOM 668 C CA . ALA A 1 90 ? 0.791 13.039 -4.472 1.00 92.50 90 ALA A CA 1
ATOM 669 C C . ALA A 1 90 ? -0.224 11.909 -4.730 1.00 92.50 90 ALA A C 1
ATOM 671 O O . ALA A 1 90 ? 0.003 11.072 -5.597 1.00 92.50 90 A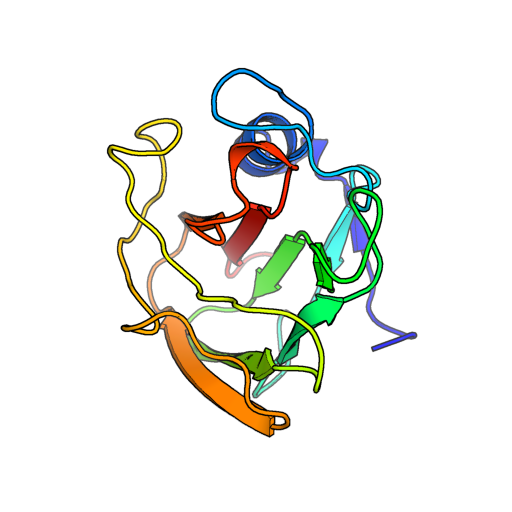LA A O 1
ATOM 672 N N . GLN A 1 91 ? -1.313 11.880 -3.957 1.00 94.88 91 GLN A N 1
ATOM 673 C CA . GLN A 1 91 ? -2.351 10.850 -3.937 1.00 94.88 91 GLN A CA 1
ATOM 674 C C . GLN A 1 91 ? -3.730 11.506 -4.135 1.00 94.88 91 GLN A C 1
ATOM 676 O O . GLN A 1 91 ? -3.858 12.533 -4.796 1.00 94.88 91 GLN A O 1
ATOM 681 N N . LEU A 1 92 ? -4.781 10.937 -3.538 1.00 95.00 92 LEU A N 1
ATOM 682 C CA . LEU A 1 92 ? -6.154 11.446 -3.618 1.00 95.00 92 LEU A CA 1
ATOM 683 C C . LEU A 1 92 ? -6.453 12.602 -2.642 1.00 95.00 92 LEU A C 1
ATOM 685 O O . LEU A 1 92 ? -7.579 13.088 -2.606 1.00 95.00 92 LEU A O 1
ATOM 689 N N . GLY A 1 93 ? -5.490 13.035 -1.819 1.00 92.31 93 GLY A N 1
ATOM 690 C CA . GLY A 1 93 ? -5.709 14.062 -0.789 1.00 92.31 93 GLY A CA 1
ATOM 691 C C . GLY A 1 93 ? -6.492 13.590 0.442 1.00 92.31 93 GLY A C 1
ATOM 692 O O . GLY A 1 93 ? -6.773 14.394 1.327 1.00 92.31 93 GLY A O 1
ATOM 693 N N . GLU A 1 94 ? -6.834 12.300 0.507 1.00 92.25 94 GLU A N 1
ATOM 694 C CA . GLU A 1 94 ? -7.710 11.710 1.532 1.00 92.25 94 GLU A CA 1
ATOM 695 C C . GLU A 1 94 ? -6.984 10.709 2.455 1.00 92.25 94 GLU A C 1
ATOM 697 O O . GLU A 1 94 ? -7.600 10.159 3.363 1.00 92.25 94 GLU A O 1
ATOM 702 N N . SER A 1 95 ? -5.677 10.476 2.258 1.00 93.81 95 SER A N 1
ATOM 703 C CA . SER A 1 95 ? -4.874 9.598 3.129 1.00 93.81 95 SER A CA 1
ATOM 704 C C . SER A 1 95 ? -4.707 10.212 4.526 1.00 93.81 95 SER A C 1
ATOM 706 O O . SER A 1 95 ? -4.326 11.377 4.661 1.00 93.81 95 SER A O 1
ATOM 708 N N . ASN A 1 96 ? -4.967 9.428 5.577 1.00 95.50 96 ASN A N 1
ATOM 709 C CA . ASN A 1 96 ? -4.991 9.905 6.965 1.00 95.50 96 ASN A CA 1
ATOM 710 C C . ASN A 1 96 ? -3.611 10.244 7.547 1.00 95.50 96 ASN A C 1
ATOM 712 O O . ASN A 1 96 ? -3.524 10.999 8.515 1.00 95.50 96 ASN A O 1
ATOM 716 N N . ARG A 1 97 ? -2.532 9.686 6.994 1.00 94.88 97 ARG A N 1
ATOM 717 C CA . ARG A 1 97 ? -1.176 9.819 7.540 1.00 94.88 97 ARG A CA 1
ATOM 718 C C . ARG A 1 97 ? -0.162 9.868 6.408 1.00 94.88 97 ARG A C 1
ATOM 720 O O . ARG A 1 97 ? -0.336 9.169 5.426 1.00 94.88 97 ARG A O 1
ATOM 727 N N . ALA A 1 98 ? 0.904 10.648 6.580 1.00 96.88 98 ALA A N 1
ATOM 728 C CA . ALA A 1 98 ? 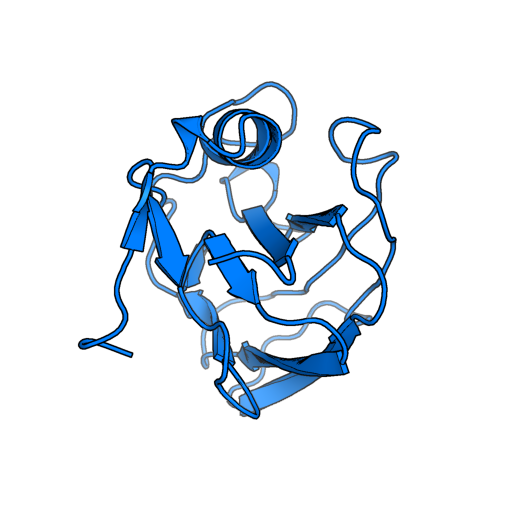2.069 10.638 5.698 1.00 96.88 98 ALA A CA 1
ATOM 729 C C . ALA A 1 98 ? 3.243 9.894 6.354 1.00 96.88 98 ALA A C 1
ATOM 731 O O . ALA A 1 98 ? 3.435 9.993 7.569 1.00 96.88 98 ALA A O 1
ATOM 732 N N . PHE A 1 99 ? 4.038 9.183 5.556 1.00 98.06 99 PHE A N 1
ATOM 733 C CA . PHE A 1 99 ? 5.275 8.520 5.983 1.00 98.06 99 PHE A CA 1
ATOM 734 C C . PHE A 1 99 ? 6.171 8.209 4.775 1.00 98.06 99 PHE A C 1
ATOM 736 O O . PHE A 1 99 ? 5.736 8.302 3.627 1.00 98.06 99 PHE A O 1
ATOM 743 N N . SER A 1 100 ? 7.432 7.850 5.019 1.00 98.25 100 SER A N 1
ATOM 744 C CA . SER A 1 100 ? 8.366 7.459 3.961 1.00 98.25 100 SER A CA 1
ATOM 745 C C . SER A 1 100 ? 9.399 6.464 4.479 1.00 98.25 100 SER A C 1
ATOM 747 O O . SER A 1 100 ? 10.003 6.681 5.531 1.00 98.25 100 SER A O 1
ATOM 749 N N . SER A 1 101 ? 9.673 5.425 3.688 1.00 98.12 101 SER A N 1
ATOM 750 C CA . SER A 1 101 ? 10.793 4.507 3.913 1.00 98.12 101 SER A CA 1
ATOM 751 C C . SER A 1 101 ? 12.165 5.123 3.609 1.00 98.12 101 SER A C 1
ATOM 753 O O . SER A 1 101 ? 13.184 4.461 3.801 1.00 98.12 101 SER A O 1
ATOM 755 N N . GLY A 1 102 ? 12.209 6.370 3.131 1.00 96.88 102 GLY A N 1
ATOM 756 C CA . GLY A 1 102 ? 13.424 7.072 2.737 1.00 96.88 102 GLY A CA 1
ATOM 757 C C . GLY A 1 102 ? 13.780 6.861 1.267 1.00 96.88 102 GLY A C 1
ATOM 758 O O . GLY A 1 102 ? 12.913 6.878 0.393 1.00 96.88 102 GLY A O 1
ATOM 759 N N . GLU A 1 103 ? 15.078 6.718 0.999 1.00 95.81 103 GLU A N 1
ATOM 760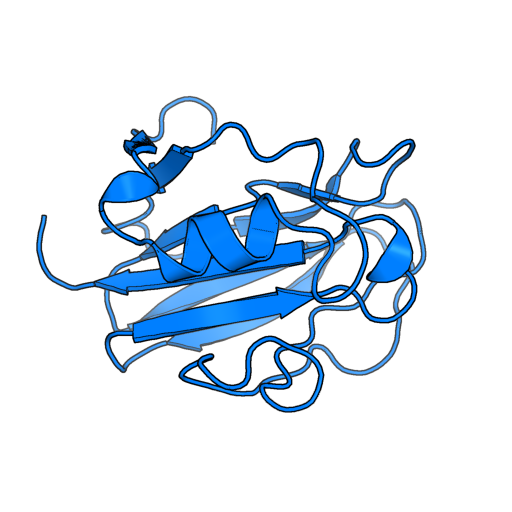 C CA . GLU A 1 103 ? 15.607 6.561 -0.358 1.00 95.81 103 GLU A CA 1
ATOM 761 C C . GLU A 1 103 ? 15.052 5.310 -1.056 1.00 95.81 103 GLU A C 1
ATOM 763 O O . GLU A 1 103 ? 14.565 4.372 -0.426 1.00 95.81 103 GLU A O 1
ATOM 768 N N . ILE A 1 104 ? 15.151 5.295 -2.382 1.00 97.00 104 ILE A N 1
ATOM 769 C CA . ILE A 1 104 ? 14.807 4.135 -3.200 1.00 97.00 104 ILE A CA 1
ATOM 770 C C . ILE A 1 104 ? 15.885 3.059 -3.008 1.00 97.00 104 ILE A C 1
ATOM 772 O O . ILE A 1 104 ? 17.073 3.316 -3.211 1.00 97.00 104 ILE A O 1
ATOM 776 N N . VAL A 1 105 ? 15.470 1.846 -2.639 1.00 94.31 105 VAL A N 1
ATOM 777 C CA . VAL A 1 105 ? 16.362 0.738 -2.272 1.00 94.31 105 VAL A CA 1
ATOM 778 C C . VAL A 1 105 ? 16.155 -0.466 -3.194 1.00 94.31 105 VAL A C 1
ATOM 780 O O . VAL A 1 105 ? 15.027 -0.851 -3.480 1.00 94.31 105 VAL A O 1
ATOM 783 N N . GLU A 1 106 ? 17.261 -1.090 -3.604 1.00 92.00 106 GLU A N 1
ATOM 784 C CA . GLU A 1 106 ? 17.320 -2.428 -4.216 1.00 92.00 106 GLU A CA 1
ATOM 785 C C . GLU A 1 106 ? 18.206 -3.304 -3.321 1.00 92.00 106 GLU A C 1
ATOM 787 O O . GLU A 1 106 ? 19.430 -3.381 -3.469 1.00 92.00 106 GLU A O 1
ATOM 792 N N . ARG A 1 107 ? 17.605 -3.872 -2.276 1.00 91.62 107 ARG A N 1
ATOM 793 C CA . ARG A 1 107 ? 18.297 -4.732 -1.316 1.00 91.62 107 ARG A CA 1
ATOM 794 C C . ARG A 1 107 ? 17.305 -5.718 -0.733 1.00 91.62 107 ARG A C 1
ATOM 796 O O . ARG A 1 107 ? 16.413 -5.326 0.014 1.00 91.62 107 ARG A O 1
ATOM 803 N N . GLU A 1 108 ? 17.549 -6.992 -1.004 1.00 92.06 108 GLU A N 1
ATOM 804 C CA . GLU A 1 108 ? 16.799 -8.086 -0.402 1.00 92.06 108 GLU A CA 1
ATOM 805 C C . GLU A 1 108 ? 16.810 -7.984 1.127 1.00 92.06 108 GLU A C 1
ATOM 807 O O . GLU A 1 108 ? 17.850 -7.708 1.738 1.00 92.06 108 GLU A O 1
ATOM 812 N N . ASN A 1 109 ? 15.655 -8.229 1.743 1.00 92.50 109 ASN A N 1
ATOM 813 C CA . ASN A 1 109 ? 15.451 -8.155 3.188 1.00 92.50 109 ASN A CA 1
ATOM 814 C C . ASN A 1 109 ? 15.715 -6.762 3.786 1.00 92.50 109 ASN A C 1
ATOM 816 O O . ASN A 1 109 ? 15.909 -6.642 4.999 1.00 92.50 109 ASN A O 1
ATOM 820 N N . ASN A 1 110 ? 15.722 -5.695 2.973 1.00 96.50 110 ASN A N 1
ATOM 821 C CA . ASN A 1 110 ? 15.537 -4.356 3.522 1.00 96.50 110 ASN A CA 1
ATOM 822 C C . ASN A 1 110 ? 14.188 -4.309 4.249 1.00 96.50 110 ASN A C 1
ATOM 824 O O . ASN A 1 110 ? 13.208 -4.875 3.769 1.00 96.50 110 ASN A O 1
ATOM 828 N N . LEU A 1 111 ? 14.163 -3.665 5.414 1.00 97.25 111 LEU A N 1
ATOM 829 C CA . LEU A 1 111 ? 13.002 -3.630 6.292 1.00 97.25 111 LEU A CA 1
ATOM 830 C C . LEU A 1 111 ? 12.654 -2.183 6.614 1.00 97.25 111 LEU A C 1
ATOM 832 O O . LEU A 1 111 ? 13.495 -1.430 7.106 1.00 97.25 111 LEU A O 1
ATOM 836 N N . HIS A 1 112 ? 11.395 -1.830 6.393 1.00 98.19 112 HIS A N 1
ATOM 837 C CA . HIS A 1 112 ? 10.795 -0.606 6.902 1.00 98.19 112 HIS A CA 1
ATOM 838 C C . HIS A 1 112 ? 9.626 -0.973 7.816 1.00 98.19 112 HIS A C 1
ATOM 840 O O . HIS A 1 112 ? 8.886 -1.911 7.530 1.00 98.19 112 HIS A O 1
ATOM 846 N N . THR A 1 113 ? 9.480 -0.265 8.933 1.00 98.19 113 THR A N 1
ATOM 847 C CA . THR A 1 113 ? 8.440 -0.526 9.933 1.00 98.19 113 THR A CA 1
ATOM 848 C C . THR A 1 113 ? 7.731 0.758 10.292 1.00 98.19 113 THR A C 1
ATOM 850 O O . THR A 1 113 ? 8.398 1.748 10.589 1.00 98.19 113 THR A O 1
ATOM 853 N N . GLU A 1 114 ? 6.410 0.698 10.379 1.00 97.94 114 GLU A N 1
ATOM 854 C CA . GLU A 1 114 ? 5.580 1.788 10.885 1.00 97.94 114 GLU A CA 1
ATOM 855 C C . GLU A 1 114 ? 4.573 1.245 11.899 1.00 97.94 114 GLU A C 1
ATOM 857 O O . GLU A 1 114 ? 4.123 0.102 11.796 1.00 97.94 114 GLU A O 1
ATOM 862 N N . VAL A 1 115 ? 4.223 2.077 12.880 1.00 96.56 115 VAL A N 1
ATOM 863 C CA . VAL A 1 115 ? 3.153 1.803 13.850 1.00 96.56 115 VAL A CA 1
ATOM 864 C C . VAL A 1 115 ? 1.978 2.716 13.541 1.00 96.56 115 VAL A C 1
ATOM 866 O O . VAL A 1 115 ? 2.179 3.894 13.230 1.00 96.56 115 VAL A O 1
ATOM 869 N N . PHE A 1 116 ? 0.762 2.179 13.609 1.00 94.56 116 PHE A N 1
ATOM 870 C CA . PHE A 1 116 ? -0.455 2.931 13.328 1.00 94.56 116 PHE A CA 1
ATOM 871 C C . PHE A 1 116 ? -1.437 2.835 14.492 1.00 94.56 116 PHE A C 1
ATOM 873 O O . PHE A 1 116 ? -2.039 1.791 14.724 1.00 94.56 116 PHE A O 1
ATOM 880 N N . ASP A 1 117 ? -1.611 3.948 15.202 1.00 91.62 117 ASP A N 1
ATOM 881 C CA . ASP A 1 117 ? -2.448 4.014 16.408 1.00 91.62 117 ASP A CA 1
ATOM 882 C C . ASP A 1 117 ? -3.845 4.593 16.128 1.00 91.62 117 ASP A C 1
ATOM 884 O O . ASP A 1 117 ? -4.804 4.316 16.847 1.00 91.62 117 ASP A O 1
ATOM 888 N N . GLU A 1 118 ? -3.974 5.413 15.084 1.00 93.12 118 GLU A N 1
ATOM 889 C CA . GLU A 1 118 ? -5.212 6.118 14.753 1.00 93.12 118 GLU A CA 1
ATOM 890 C C . GLU A 1 118 ? -5.995 5.383 13.665 1.00 93.12 118 GLU A C 1
ATOM 892 O O . GLU A 1 118 ? -5.437 4.999 12.636 1.00 93.12 118 GLU A O 1
ATOM 897 N N . ALA A 1 119 ? -7.304 5.223 13.881 1.00 95.75 119 ALA A N 1
ATOM 898 C CA . ALA A 1 119 ? -8.201 4.642 12.891 1.00 95.75 119 ALA A CA 1
ATOM 899 C C . ALA A 1 119 ? -8.249 5.496 11.615 1.00 95.75 119 ALA A C 1
ATOM 901 O O . ALA A 1 119 ? -8.301 6.728 11.678 1.00 95.75 119 ALA A O 1
ATOM 902 N N . GLY A 1 120 ? -8.284 4.843 10.456 1.00 96.25 120 GLY A N 1
ATOM 903 C CA . GLY A 1 120 ? -8.290 5.524 9.166 1.00 96.25 120 GLY A CA 1
ATOM 904 C C . GLY A 1 120 ? -7.703 4.686 8.040 1.00 96.25 120 GLY A C 1
ATOM 905 O O . GLY A 1 120 ? -7.312 3.539 8.229 1.00 96.25 120 GLY A O 1
ATOM 906 N N . THR A 1 121 ? -7.654 5.271 6.848 1.00 98.12 121 THR A N 1
ATOM 907 C CA . THR A 1 121 ? -7.047 4.678 5.656 1.00 98.12 121 THR A CA 1
ATOM 908 C C . THR A 1 121 ? -5.774 5.432 5.297 1.00 98.12 121 THR A C 1
ATOM 910 O O . THR A 1 121 ? -5.761 6.656 5.172 1.00 98.12 121 THR A O 1
ATOM 913 N N . VAL A 1 122 ? -4.692 4.690 5.106 1.00 98.19 122 VAL A N 1
ATOM 914 C CA . VAL A 1 122 ? -3.396 5.209 4.690 1.00 98.19 122 VAL A CA 1
ATOM 915 C C . VAL A 1 122 ? -3.078 4.646 3.316 1.00 98.19 122 VAL A C 1
ATOM 917 O O . VAL A 1 122 ? -2.901 3.442 3.146 1.00 98.19 122 VAL A O 1
ATOM 920 N N . LEU A 1 123 ? -3.013 5.532 2.328 1.00 98.56 123 LEU A N 1
ATOM 921 C CA . LEU A 1 123 ? -2.625 5.185 0.965 1.00 98.56 123 LEU A CA 1
ATOM 922 C C . LEU A 1 123 ? -1.111 5.304 0.845 1.00 98.56 123 LEU A C 1
ATOM 924 O O . LEU A 1 123 ? -0.523 6.251 1.368 1.00 98.56 123 LEU A O 1
ATOM 928 N N . TYR A 1 124 ? -0.461 4.391 0.141 1.00 98.75 124 TYR A N 1
ATOM 929 C CA . TYR A 1 124 ? 0.968 4.479 -0.134 1.00 98.75 124 TYR A CA 1
ATOM 930 C C . TYR A 1 124 ? 1.295 4.041 -1.559 1.00 98.75 124 TYR A C 1
ATOM 932 O O . TYR A 1 124 ? 0.494 3.411 -2.249 1.00 98.75 124 TYR A O 1
ATOM 940 N N . GLN A 1 125 ? 2.480 4.426 -2.012 1.00 98.62 125 GLN A N 1
ATOM 941 C CA . GLN A 1 125 ? 2.994 4.152 -3.347 1.00 98.62 125 GLN A CA 1
ATOM 942 C C . GLN A 1 125 ? 4.494 3.901 -3.311 1.00 98.62 125 GLN A C 1
ATOM 944 O O . GLN A 1 125 ? 5.194 4.334 -2.393 1.00 98.62 125 GLN A O 1
ATOM 949 N N . CYS A 1 126 ? 4.983 3.262 -4.365 1.00 98.50 126 CYS A N 1
ATOM 950 C CA . CYS A 1 126 ? 6.379 3.350 -4.748 1.00 98.50 126 CYS A CA 1
ATOM 951 C C . CYS A 1 126 ? 6.538 4.505 -5.740 1.00 98.50 126 CYS A C 1
ATOM 953 O O . CYS A 1 126 ? 5.987 4.467 -6.835 1.00 98.50 126 CYS A O 1
ATOM 955 N N . GLU A 1 127 ? 7.297 5.535 -5.374 1.00 98.12 127 GLU A N 1
ATOM 956 C CA . GLU A 1 127 ? 7.456 6.746 -6.189 1.00 98.12 127 GLU A CA 1
ATOM 957 C C . GLU A 1 127 ? 7.942 6.481 -7.627 1.00 98.12 127 GLU A C 1
ATOM 959 O O . GLU A 1 127 ? 7.298 6.979 -8.550 1.00 98.12 127 GLU A O 1
ATOM 964 N N . PRO A 1 128 ? 9.013 5.695 -7.883 1.00 97.38 128 PRO A N 1
ATOM 965 C CA . PRO A 1 128 ? 9.477 5.449 -9.252 1.00 97.38 128 PRO A CA 1
ATOM 966 C C . PRO A 1 128 ? 8.511 4.612 -10.101 1.00 97.38 128 PRO A C 1
ATOM 968 O O . PRO A 1 128 ? 8.679 4.556 -11.318 1.00 97.38 128 PRO A O 1
ATOM 971 N N . HIS A 1 129 ? 7.523 3.958 -9.484 1.00 98.12 129 HIS A N 1
ATOM 972 C CA . HIS A 1 129 ? 6.6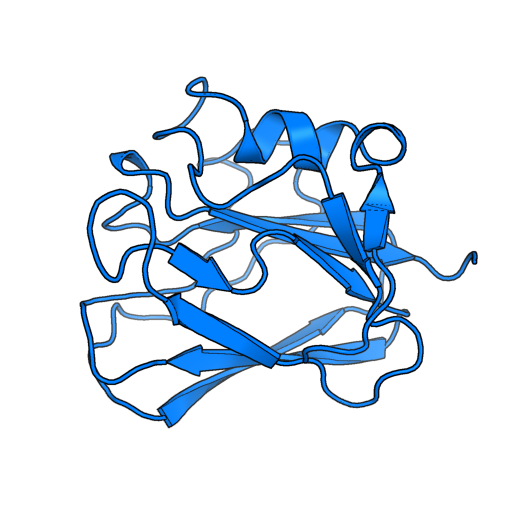39 3.002 -10.149 1.00 98.12 129 HIS A CA 1
ATOM 973 C C . HIS A 1 129 ? 5.148 3.316 -9.969 1.00 98.12 129 HIS A C 1
ATOM 975 O O . HIS A 1 129 ? 4.301 2.485 -10.297 1.00 98.12 129 HIS A O 1
ATOM 981 N N . LEU A 1 130 ? 4.812 4.519 -9.496 1.00 97.94 130 LEU A N 1
ATOM 982 C CA . LEU A 1 130 ? 3.426 4.958 -9.343 1.00 97.94 130 LEU A CA 1
ATOM 983 C C . LEU A 1 130 ? 2.672 4.884 -10.681 1.00 97.94 130 LEU A C 1
ATOM 985 O O . LEU A 1 130 ? 1.562 4.362 -10.730 1.00 97.94 130 LEU A O 1
ATOM 989 N N . ASP A 1 131 ? 3.293 5.329 -11.776 1.00 98.00 131 ASP A N 1
ATOM 990 C CA . ASP A 1 131 ? 2.703 5.283 -13.125 1.00 98.00 131 ASP A CA 1
ATOM 991 C C . ASP A 1 131 ? 2.461 3.854 -13.635 1.00 98.00 131 ASP A C 1
ATOM 993 O O . ASP A 1 131 ? 1.643 3.653 -14.530 1.00 98.00 131 ASP A O 1
ATOM 997 N N . LEU A 1 132 ? 3.157 2.861 -13.072 1.00 98.06 132 LEU A N 1
ATOM 998 C CA . LEU A 1 132 ? 2.956 1.448 -13.394 1.00 98.06 132 LEU A CA 1
ATOM 999 C C . LEU A 1 132 ? 1.881 0.791 -12.527 1.00 98.06 132 LEU A C 1
ATOM 1001 O O . LEU A 1 132 ? 1.470 -0.309 -12.854 1.00 98.06 132 LEU A O 1
ATOM 1005 N N . GLY A 1 133 ? 1.418 1.451 -11.463 1.00 98.25 133 GLY A N 1
ATOM 1006 C CA . GLY A 1 133 ? 0.396 0.908 -10.569 1.00 98.25 133 GLY A CA 1
ATOM 1007 C C . GLY A 1 133 ? 0.922 0.361 -9.250 1.00 98.25 133 GLY A C 1
ATOM 1008 O O . GLY A 1 133 ? 0.145 -0.198 -8.489 1.00 98.25 133 GLY A O 1
ATOM 1009 N N . MET A 1 134 ? 2.202 0.576 -8.912 1.00 98.56 134 MET A N 1
ATOM 1010 C CA . MET A 1 134 ? 2.755 0.115 -7.634 1.00 98.56 134 MET A CA 1
ATOM 1011 C C . MET A 1 134 ? 2.239 0.957 -6.459 1.00 98.56 134 MET A C 1
ATOM 1013 O O . MET A 1 134 ? 2.895 1.884 -5.964 1.00 98.56 134 MET A O 1
ATOM 1017 N N . LYS A 1 135 ? 1.037 0.605 -6.023 1.00 98.69 135 LYS A N 1
ATOM 1018 C CA . LYS A 1 135 ? 0.233 1.265 -5.005 1.00 98.69 135 LYS A CA 1
ATOM 1019 C C . LYS A 1 135 ? -0.164 0.261 -3.940 1.00 98.69 135 LYS A C 1
ATOM 1021 O O . LYS A 1 135 ? -0.301 -0.925 -4.209 1.00 98.69 135 LYS A O 1
ATOM 1026 N N . GLY A 1 136 ? -0.368 0.744 -2.726 1.00 98.69 136 GLY A N 1
ATOM 1027 C CA . GLY A 1 136 ? -0.967 -0.061 -1.680 1.00 98.69 136 GLY A CA 1
ATOM 1028 C C . GLY A 1 136 ? -1.802 0.765 -0.719 1.00 98.69 136 GLY A C 1
ATOM 1029 O O . GLY A 1 136 ? -1.789 2.002 -0.750 1.00 98.69 136 GLY A O 1
ATOM 1030 N N . ALA A 1 137 ? -2.557 0.069 0.120 1.00 98.62 137 ALA A N 1
ATOM 1031 C CA . ALA A 1 137 ? -3.415 0.678 1.120 1.00 98.62 137 ALA A CA 1
ATOM 1032 C C . ALA A 1 137 ? -3.378 -0.089 2.445 1.00 98.62 137 ALA A C 1
ATOM 1034 O O . ALA A 1 137 ? -3.344 -1.317 2.488 1.00 98.62 137 ALA A O 1
ATOM 1035 N N . LEU A 1 138 ? -3.424 0.661 3.539 1.00 98.44 138 LEU A N 1
ATOM 1036 C CA . LEU A 1 138 ? -3.524 0.143 4.893 1.00 98.44 138 LEU A CA 1
ATOM 1037 C C . LEU A 1 138 ? -4.755 0.749 5.560 1.00 98.44 138 LEU A C 1
ATOM 1039 O O . LEU A 1 138 ? -4.893 1.970 5.614 1.00 98.44 138 LEU A O 1
ATOM 1043 N N . VAL A 1 139 ? -5.630 -0.092 6.094 1.00 98.31 139 VAL A N 1
ATOM 1044 C CA . VAL A 1 139 ? -6.770 0.336 6.907 1.00 98.31 139 VAL A CA 1
ATOM 1045 C C . VAL A 1 139 ? -6.479 0.017 8.367 1.00 98.31 139 VAL A C 1
ATOM 1047 O O . VAL A 1 139 ? -6.106 -1.101 8.703 1.00 98.31 139 VAL A O 1
ATOM 1050 N N . VAL A 1 140 ? -6.669 0.994 9.245 1.00 97.56 140 VAL A N 1
ATOM 1051 C CA . VAL A 1 140 ? -6.598 0.821 10.696 1.00 97.56 140 VAL A CA 1
ATOM 1052 C C . VAL A 1 140 ? -8.023 0.836 11.225 1.00 97.56 140 VAL A C 1
ATOM 1054 O O . VAL A 1 140 ? -8.687 1.875 11.190 1.00 97.56 140 VAL A O 1
ATOM 1057 N N . ASP A 1 141 ? -8.495 -0.310 11.706 1.00 94.81 141 ASP A N 1
ATOM 1058 C CA . ASP A 1 141 ? -9.845 -0.455 12.243 1.00 94.81 141 ASP A CA 1
ATOM 1059 C C . ASP A 1 141 ? -9.860 -1.372 13.471 1.00 94.81 141 ASP A C 1
ATOM 1061 O O . ASP A 1 141 ? -9.177 -2.392 13.551 1.00 94.81 141 ASP A O 1
ATOM 1065 N N . SER A 1 142 ? -10.666 -0.979 14.451 1.00 83.50 142 SER A N 1
ATOM 1066 C CA . SER A 1 142 ? -10.887 -1.729 15.691 1.00 83.50 142 SER A CA 1
ATOM 1067 C C . SER A 1 142 ? -12.144 -2.598 15.650 1.00 83.50 142 SER A C 1
ATOM 1069 O O . SER A 1 142 ? -12.320 -3.442 16.528 1.00 83.50 142 SER A O 1
ATOM 1071 N N . GLN A 1 143 ? -13.030 -2.383 14.675 1.00 66.56 143 GLN A N 1
ATOM 1072 C CA . GLN A 1 143 ? -14.249 -3.169 14.507 1.00 66.56 143 GLN A CA 1
ATOM 1073 C C . GLN A 1 143 ? -13.970 -4.384 13.630 1.00 66.56 143 GLN A C 1
ATOM 1075 O O . GLN A 1 143 ? -13.160 -4.281 12.713 1.00 66.56 143 GLN A O 1
ATOM 1080 N N . ALA A 1 144 ? -14.628 -5.507 13.939 1.00 53.97 144 ALA A N 1
ATOM 1081 C CA . ALA A 1 144 ? -14.626 -6.752 13.172 1.00 53.97 144 ALA A CA 1
ATOM 1082 C C . ALA A 1 144 ? -15.931 -6.904 12.393 1.00 53.97 144 ALA A C 1
ATOM 1084 O O . ALA A 1 144 ? -17.000 -6.708 13.021 1.00 53.97 144 ALA A O 1
#

Radius of gyration: 13.5 Å; chains: 1; bounding box: 35×34×33 Å

Sequence (144 aa):
MDDLETLPADDYPLVGRWLDTDEVGGADDTFNGTIVDARGLDNPEITVGAEGNGGPVAFDPSAVIISPETVVKWVWTAHGHHNVVSDPNAQLGESNRAFSSGEIVERENNLHTEVFDEAGTVLYQCEPHLDLGMKGALVVDSQA